Protein AF-A0A0J9E6F6-F1 (afdb_monomer_lite)

Organism: NCBI:txid1675527

Structure (mmCIF, N/CA/C/O backbone):
data_AF-A0A0J9E6F6-F1
#
_entry.id   AF-A0A0J9E6F6-F1
#
loop_
_atom_site.group_PDB
_atom_site.id
_atom_site.type_symbol
_atom_site.label_atom_id
_atom_site.label_alt_id
_atom_site.label_comp_id
_atom_site.label_asym_id
_atom_site.label_entity_id
_atom_site.label_seq_id
_atom_site.pdbx_PDB_ins_code
_atom_site.Cartn_x
_atom_site.Cartn_y
_atom_site.Cartn_z
_atom_site.occupancy
_atom_site.B_iso_or_equiv
_atom_site.auth_seq_id
_atom_site.auth_comp_id
_atom_site.auth_asym_id
_atom_site.auth_atom_id
_atom_site.pdbx_PDB_model_num
ATOM 1 N N . MET A 1 1 ? 33.917 -30.278 -16.627 1.00 62.47 1 MET A N 1
ATOM 2 C CA . MET A 1 1 ? 34.211 -28.869 -16.269 1.00 62.47 1 MET A CA 1
ATOM 3 C C . MET A 1 1 ? 33.186 -27.890 -16.851 1.00 62.47 1 MET A C 1
ATOM 5 O O . MET A 1 1 ? 32.575 -27.173 -16.076 1.00 62.47 1 MET A O 1
ATOM 9 N N . ILE A 1 2 ? 32.888 -27.923 -18.159 1.00 74.94 2 ILE A N 1
ATOM 10 C CA . ILE A 1 2 ? 31.920 -27.010 -18.820 1.00 74.94 2 ILE A CA 1
ATOM 11 C C . ILE A 1 2 ? 30.505 -27.047 -18.200 1.00 74.94 2 ILE A C 1
ATOM 13 O O . ILE A 1 2 ? 29.888 -26.005 -18.009 1.00 74.94 2 ILE A O 1
ATOM 17 N N . ARG A 1 3 ? 30.005 -28.230 -17.810 1.00 77.56 3 ARG A N 1
ATOM 18 C CA . ARG A 1 3 ? 28.676 -28.368 -17.176 1.00 77.56 3 ARG A CA 1
ATOM 19 C C . ARG A 1 3 ? 28.574 -27.697 -15.802 1.00 77.56 3 ARG A C 1
ATOM 21 O O . ARG A 1 3 ? 27.559 -27.080 -15.508 1.00 77.56 3 ARG A O 1
ATOM 28 N N . ALA A 1 4 ? 29.631 -27.779 -14.993 1.00 78.94 4 ALA A N 1
ATOM 29 C CA . ALA A 1 4 ? 29.682 -27.109 -13.694 1.00 78.94 4 ALA A CA 1
ATOM 30 C C . ALA A 1 4 ? 29.735 -25.581 -13.860 1.00 78.94 4 ALA A C 1
ATOM 32 O O . ALA A 1 4 ? 29.072 -24.861 -13.121 1.00 78.94 4 ALA A O 1
ATOM 33 N N . LEU A 1 5 ? 30.448 -25.101 -14.887 1.00 83.31 5 LEU A N 1
ATOM 34 C CA . LEU A 1 5 ? 30.502 -23.679 -15.229 1.00 83.31 5 LEU A CA 1
ATOM 35 C C . LEU A 1 5 ? 29.124 -23.135 -15.642 1.00 83.31 5 LEU A C 1
ATOM 37 O O . LEU A 1 5 ? 28.719 -22.071 -15.184 1.00 83.31 5 LEU A O 1
ATOM 41 N N . GLY A 1 6 ? 28.380 -23.888 -16.461 1.00 87.75 6 GLY A N 1
ATOM 42 C CA . GLY A 1 6 ? 27.023 -23.513 -16.872 1.00 87.75 6 GLY A CA 1
ATOM 43 C C . GLY A 1 6 ? 26.033 -23.466 -15.704 1.00 87.75 6 GLY A C 1
ATOM 44 O O . GLY A 1 6 ? 25.215 -22.555 -15.623 1.00 87.75 6 GLY A O 1
ATOM 45 N N . MET A 1 7 ? 26.144 -24.406 -14.761 1.00 88.19 7 MET A N 1
ATOM 46 C CA . MET A 1 7 ? 25.285 -24.441 -13.574 1.00 88.19 7 MET A CA 1
ATOM 47 C C . MET A 1 7 ? 25.586 -23.278 -12.616 1.00 88.19 7 MET A C 1
ATOM 49 O O . MET A 1 7 ? 24.663 -22.645 -12.111 1.00 88.19 7 MET A O 1
ATOM 53 N N . ALA A 1 8 ? 26.867 -22.939 -12.430 1.00 88.06 8 ALA A N 1
ATOM 54 C CA . ALA A 1 8 ? 27.278 -21.777 -11.644 1.00 88.06 8 ALA A CA 1
ATOM 55 C C . ALA A 1 8 ? 26.796 -20.453 -12.266 1.00 88.06 8 ALA A C 1
ATOM 57 O O . ALA A 1 8 ? 26.278 -19.594 -11.555 1.00 88.06 8 ALA A O 1
ATOM 58 N N . ALA A 1 9 ? 26.895 -20.306 -13.591 1.00 89.31 9 ALA A N 1
ATOM 59 C CA . ALA A 1 9 ? 26.404 -19.122 -14.298 1.00 89.31 9 ALA A CA 1
ATOM 60 C C . ALA A 1 9 ? 24.877 -18.952 -14.174 1.00 89.31 9 ALA A C 1
ATOM 62 O O . ALA A 1 9 ? 24.400 -17.841 -13.947 1.00 89.31 9 ALA A O 1
ATOM 63 N N . ALA A 1 10 ? 24.111 -20.045 -14.259 1.00 89.25 10 ALA A N 1
ATOM 64 C CA . ALA A 1 10 ? 22.658 -20.009 -14.086 1.00 89.25 10 ALA A CA 1
ATOM 65 C C . ALA A 1 10 ? 22.243 -19.588 -12.664 1.00 89.25 10 ALA A C 1
ATOM 67 O O . ALA A 1 10 ? 21.322 -18.788 -12.503 1.00 89.25 10 ALA A O 1
ATOM 68 N N . LEU A 1 11 ? 22.944 -20.076 -11.633 1.00 88.62 11 LEU A N 1
ATOM 69 C CA . LEU A 1 11 ? 22.687 -19.691 -10.240 1.00 88.62 11 LEU A CA 1
ATOM 70 C C . LEU A 1 11 ? 22.981 -18.205 -9.987 1.00 88.62 11 LEU A C 1
ATOM 72 O O . LEU A 1 11 ? 22.195 -17.533 -9.322 1.00 88.62 11 LEU A O 1
ATOM 76 N N . LEU A 1 12 ? 24.069 -17.678 -10.557 1.00 89.44 12 LEU A N 1
ATOM 77 C CA . LEU A 1 12 ? 24.410 -16.254 -10.469 1.00 89.44 12 LEU A CA 1
ATOM 78 C C . LEU A 1 12 ? 23.365 -15.368 -11.165 1.00 89.44 12 LEU A C 1
ATOM 80 O O . LEU A 1 12 ? 22.986 -14.332 -10.623 1.00 89.44 12 LEU A O 1
ATOM 84 N N . ALA A 1 13 ? 22.855 -15.790 -12.326 1.00 89.19 13 ALA A N 1
ATOM 85 C CA . ALA A 1 13 ? 21.800 -15.067 -13.035 1.00 89.19 13 ALA A CA 1
ATOM 86 C C . ALA A 1 13 ? 20.479 -15.036 -12.242 1.00 89.19 13 ALA A C 1
ATOM 88 O O . ALA A 1 13 ? 19.860 -13.979 -12.128 1.00 89.19 13 ALA A O 1
ATOM 89 N N . LEU A 1 14 ? 20.072 -16.158 -11.630 1.00 88.56 14 LEU A N 1
ATOM 90 C CA . LEU A 1 14 ? 18.892 -16.190 -10.754 1.00 88.56 14 LEU A CA 1
ATOM 91 C C . LEU A 1 14 ? 19.062 -15.290 -9.524 1.00 88.56 14 LEU A C 1
ATOM 93 O O . LEU A 1 14 ? 18.126 -14.584 -9.152 1.00 88.56 14 LEU A O 1
ATOM 97 N N . ALA A 1 15 ? 20.245 -15.300 -8.901 1.00 87.25 15 ALA A N 1
ATOM 98 C CA . ALA A 1 15 ? 20.532 -14.452 -7.748 1.00 87.25 15 ALA A CA 1
ATOM 99 C C . ALA A 1 15 ? 20.451 -12.959 -8.107 1.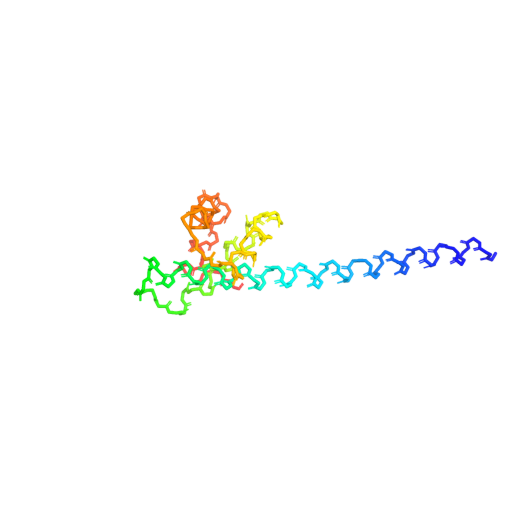00 87.25 15 ALA A C 1
ATOM 101 O O . ALA A 1 15 ? 19.872 -12.178 -7.352 1.00 87.25 15 ALA A O 1
ATOM 102 N N . ALA A 1 16 ? 20.953 -12.575 -9.284 1.00 84.06 16 ALA A N 1
ATOM 103 C CA . ALA A 1 16 ? 20.844 -11.209 -9.787 1.00 84.06 16 ALA A CA 1
ATOM 104 C C . ALA A 1 16 ? 19.385 -10.802 -10.054 1.00 84.06 16 ALA A C 1
ATOM 106 O O . ALA A 1 16 ? 18.969 -9.721 -9.645 1.00 84.06 16 ALA A O 1
ATOM 107 N N . CYS A 1 17 ? 18.578 -11.671 -10.675 1.00 88.19 17 CYS A N 1
ATOM 108 C CA . CYS A 1 17 ? 17.150 -11.403 -10.872 1.00 88.19 17 CYS A CA 1
ATOM 109 C C . CYS A 1 17 ? 16.398 -11.239 -9.547 1.00 88.19 17 CYS A C 1
ATOM 111 O O . CYS A 1 17 ? 15.556 -10.352 -9.440 1.00 88.19 17 CYS A O 1
ATOM 113 N N . ALA A 1 18 ? 16.702 -12.057 -8.535 1.00 84.31 18 ALA A N 1
ATOM 114 C CA . ALA A 1 18 ? 16.075 -11.932 -7.222 1.00 84.31 18 ALA A CA 1
ATOM 115 C C . ALA A 1 18 ? 16.388 -10.578 -6.568 1.00 84.31 18 ALA A C 1
ATOM 117 O O . ALA A 1 18 ? 15.504 -9.970 -5.970 1.00 84.31 18 ALA A O 1
ATOM 118 N N . GLU A 1 19 ? 17.619 -10.085 -6.709 1.00 82.75 19 GLU A N 1
ATOM 119 C CA . GLU A 1 19 ? 18.014 -8.791 -6.152 1.00 82.75 19 GLU A CA 1
ATOM 120 C C . GLU A 1 19 ? 17.357 -7.616 -6.883 1.00 82.75 19 GLU A C 1
ATOM 122 O O . GLU A 1 19 ? 16.800 -6.720 -6.249 1.00 82.75 19 GLU A O 1
ATOM 127 N N . VAL A 1 20 ? 17.335 -7.658 -8.218 1.00 82.88 20 VAL A N 1
ATOM 128 C CA . VAL A 1 20 ? 16.623 -6.660 -9.029 1.00 82.88 20 VAL A CA 1
ATOM 129 C C . VAL A 1 20 ? 15.138 -6.644 -8.677 1.00 82.88 20 VAL A C 1
ATOM 131 O O . VAL A 1 20 ? 14.563 -5.571 -8.494 1.00 82.88 20 VAL A O 1
ATOM 134 N N . GLN A 1 21 ? 14.516 -7.811 -8.510 1.00 78.56 21 GLN A N 1
ATOM 135 C CA . GLN A 1 21 ? 13.106 -7.894 -8.148 1.00 78.56 21 GLN A CA 1
ATOM 136 C C . GLN A 1 21 ? 12.832 -7.254 -6.783 1.00 78.56 21 GLN A C 1
ATOM 138 O O . GLN A 1 21 ? 11.929 -6.430 -6.677 1.00 78.56 21 GLN A O 1
ATOM 143 N N . ARG A 1 22 ? 13.660 -7.534 -5.768 1.00 80.31 22 ARG A N 1
ATOM 144 C CA . ARG A 1 22 ? 13.545 -6.897 -4.443 1.00 80.31 22 ARG A CA 1
ATOM 145 C C . ARG A 1 22 ? 13.662 -5.378 -4.522 1.00 80.31 22 ARG A C 1
ATOM 147 O O . ARG A 1 22 ? 12.874 -4.670 -3.902 1.00 80.31 22 ARG A O 1
ATOM 154 N N . ALA A 1 23 ? 14.633 -4.871 -5.282 1.00 78.44 23 ALA A N 1
ATOM 155 C CA . ALA A 1 23 ? 14.806 -3.433 -5.464 1.00 78.44 23 ALA A CA 1
ATOM 156 C C . ALA A 1 23 ? 13.569 -2.798 -6.120 1.00 78.44 23 ALA A C 1
ATOM 158 O O . ALA A 1 23 ? 13.094 -1.756 -5.671 1.00 78.44 23 ALA A O 1
ATOM 159 N N . THR A 1 24 ? 13.012 -3.459 -7.135 1.00 82.06 24 THR A N 1
ATOM 160 C CA . THR A 1 24 ? 11.815 -2.994 -7.847 1.00 82.06 24 THR A CA 1
ATOM 161 C C . THR A 1 24 ? 10.584 -3.001 -6.936 1.00 82.06 24 THR A C 1
ATOM 163 O O . THR A 1 24 ? 9.844 -2.018 -6.891 1.00 82.06 24 THR A O 1
ATOM 166 N N . ASP A 1 25 ? 10.406 -4.062 -6.146 1.00 85.69 25 ASP A N 1
ATOM 167 C CA . ASP A 1 25 ? 9.315 -4.183 -5.177 1.00 85.69 25 ASP A CA 1
ATOM 168 C C . ASP A 1 25 ? 9.389 -3.080 -4.110 1.00 85.69 25 ASP A C 1
ATOM 170 O O . ASP A 1 25 ? 8.370 -2.484 -3.758 1.00 85.69 25 ASP A O 1
ATOM 174 N N . ASN A 1 26 ? 10.593 -2.750 -3.633 1.00 89.06 26 ASN A N 1
ATOM 175 C CA . ASN A 1 26 ? 10.797 -1.672 -2.665 1.00 89.06 26 ASN A CA 1
ATOM 176 C C . ASN A 1 26 ? 10.416 -0.300 -3.233 1.00 89.06 26 ASN A C 1
ATOM 178 O O . ASN A 1 26 ? 9.775 0.490 -2.540 1.00 89.06 26 ASN A O 1
ATOM 182 N N . VAL A 1 27 ? 10.773 -0.020 -4.489 1.00 90.38 27 VAL A N 1
ATOM 183 C CA . VAL A 1 27 ? 10.394 1.231 -5.164 1.00 90.38 27 VAL A CA 1
ATOM 184 C C . VAL A 1 27 ? 8.880 1.314 -5.338 1.00 90.38 27 VAL A C 1
ATOM 186 O O . VAL A 1 27 ? 8.279 2.338 -5.015 1.00 90.38 27 VAL A O 1
ATOM 189 N N . ALA A 1 28 ? 8.241 0.229 -5.781 1.00 92.19 28 ALA A N 1
ATOM 190 C CA . ALA A 1 28 ? 6.789 0.189 -5.925 1.00 92.19 28 ALA A CA 1
ATOM 191 C C . ALA A 1 28 ? 6.085 0.399 -4.573 1.00 92.19 28 ALA A C 1
ATOM 193 O O . ALA A 1 28 ? 5.132 1.168 -4.479 1.00 92.19 28 ALA A O 1
ATOM 194 N N . ARG A 1 29 ? 6.593 -0.209 -3.495 1.00 94.31 29 ARG A N 1
ATOM 195 C CA . ARG A 1 29 ? 6.075 0.002 -2.135 1.00 94.31 29 ARG A CA 1
ATOM 196 C C . ARG A 1 29 ? 6.231 1.447 -1.663 1.00 94.31 29 ARG A C 1
ATOM 198 O O . ARG A 1 29 ? 5.306 1.970 -1.053 1.00 94.31 29 ARG A O 1
ATOM 205 N N . GLN A 1 30 ? 7.350 2.108 -1.961 1.00 94.56 30 GLN A N 1
ATOM 206 C CA . GLN A 1 30 ? 7.538 3.530 -1.638 1.00 94.56 30 GLN A CA 1
ATOM 207 C C . GLN A 1 30 ? 6.552 4.427 -2.393 1.00 94.56 30 GLN A C 1
ATOM 209 O O . GLN A 1 30 ? 5.943 5.304 -1.784 1.00 94.56 30 GLN A O 1
ATOM 214 N N . GLY A 1 31 ? 6.343 4.176 -3.688 1.00 94.38 31 GLY A N 1
ATOM 215 C CA . GLY A 1 31 ? 5.330 4.890 -4.466 1.00 94.38 31 GLY A CA 1
ATOM 216 C C . GLY A 1 31 ? 3.924 4.677 -3.903 1.00 94.38 31 GLY A C 1
ATOM 217 O O . GLY A 1 31 ? 3.189 5.634 -3.694 1.00 94.38 31 GLY A O 1
ATOM 218 N N . ALA A 1 32 ? 3.561 3.431 -3.584 1.00 96.25 32 ALA A N 1
ATOM 219 C CA . ALA A 1 32 ? 2.261 3.120 -2.990 1.00 96.25 32 ALA A CA 1
ATOM 220 C C . ALA A 1 32 ? 2.043 3.846 -1.651 1.00 96.25 32 ALA A C 1
ATOM 222 O O . ALA A 1 32 ? 0.945 4.327 -1.391 1.00 96.25 32 ALA A O 1
ATOM 223 N N . ARG A 1 33 ? 3.099 3.970 -0.838 1.00 95.44 33 ARG A N 1
ATOM 224 C CA . ARG A 1 33 ? 3.118 4.749 0.410 1.00 95.44 33 ARG A CA 1
ATOM 225 C C . ARG A 1 33 ? 2.701 6.192 0.182 1.00 95.44 33 ARG A C 1
ATOM 227 O O . ARG A 1 33 ? 1.760 6.650 0.814 1.00 95.44 33 ARG A O 1
ATOM 234 N N . ALA A 1 34 ? 3.354 6.860 -0.767 1.00 93.88 34 ALA A N 1
ATOM 235 C CA . ALA A 1 34 ? 3.071 8.254 -1.081 1.00 93.88 34 ALA A CA 1
ATOM 236 C C . ALA A 1 34 ? 1.604 8.460 -1.497 1.00 93.88 34 ALA A C 1
ATOM 238 O O . ALA A 1 34 ? 0.959 9.382 -1.007 1.00 93.88 34 ALA A O 1
ATOM 239 N N . ALA A 1 35 ? 1.053 7.564 -2.323 1.00 95.31 35 ALA A N 1
ATOM 240 C CA . ALA A 1 35 ? -0.354 7.632 -2.718 1.00 95.31 35 ALA A CA 1
ATOM 241 C C . ALA A 1 35 ? -1.319 7.405 -1.540 1.00 95.31 35 ALA A C 1
ATOM 243 O O . ALA A 1 35 ? -2.317 8.110 -1.418 1.00 95.31 35 ALA A O 1
ATOM 244 N N . ILE A 1 36 ? -1.045 6.435 -0.661 1.00 94.19 36 ILE A N 1
ATOM 245 C CA . ILE A 1 36 ? -1.891 6.179 0.518 1.00 94.19 36 ILE A CA 1
ATOM 246 C C . ILE A 1 36 ? -1.845 7.370 1.482 1.00 94.19 36 ILE A C 1
ATOM 248 O O . ILE A 1 36 ? -2.889 7.793 1.980 1.00 94.19 36 ILE A O 1
ATOM 252 N N . ASP A 1 37 ? -0.662 7.933 1.718 1.00 90.81 37 ASP A N 1
ATOM 253 C CA . ASP A 1 37 ? -0.494 9.099 2.584 1.00 90.81 37 ASP A CA 1
ATOM 254 C C . ASP A 1 37 ? -1.247 10.313 2.013 1.00 90.81 37 ASP A C 1
ATOM 256 O O . ASP A 1 37 ? -1.918 11.030 2.758 1.00 90.81 37 ASP A O 1
ATOM 260 N N . GLU A 1 38 ? -1.234 10.504 0.690 1.00 90.38 38 GLU A N 1
ATOM 261 C CA . GLU A 1 38 ? -2.027 11.543 0.025 1.00 90.38 38 GLU A CA 1
ATOM 262 C C . GLU A 1 38 ? -3.536 11.308 0.193 1.00 90.38 38 GLU A C 1
ATOM 264 O O . GLU A 1 38 ? -4.254 12.220 0.609 1.00 90.38 38 GLU A O 1
ATOM 269 N N . VAL A 1 39 ? -4.019 10.073 -0.010 1.00 91.44 39 VAL A N 1
ATOM 270 C CA . VAL A 1 39 ? -5.419 9.696 0.268 1.00 91.44 39 VAL A CA 1
ATOM 271 C C . VAL A 1 39 ? -5.808 10.054 1.705 1.00 91.44 39 VAL A C 1
ATOM 273 O O . VAL A 1 39 ? -6.889 10.607 1.932 1.00 91.44 39 VAL A O 1
ATOM 276 N N . LEU A 1 40 ? -4.941 9.768 2.678 1.00 88.44 40 LEU A N 1
ATOM 277 C CA . LEU A 1 40 ? -5.192 10.066 4.086 1.00 88.44 40 LEU A CA 1
ATOM 278 C C . LEU A 1 40 ? -5.248 11.568 4.357 1.00 88.44 40 LEU A C 1
ATOM 280 O O . LEU A 1 40 ? -6.163 12.013 5.042 1.00 88.44 40 LEU A O 1
ATOM 284 N N . VAL A 1 41 ? -4.339 12.363 3.795 1.00 85.94 41 VAL A N 1
ATOM 285 C CA . VAL A 1 41 ? -4.354 13.824 3.970 1.00 85.94 41 VAL A CA 1
ATOM 286 C C . VAL A 1 41 ? -5.591 14.448 3.318 1.00 85.94 41 VAL A C 1
ATOM 288 O O . VAL A 1 41 ? -6.204 15.344 3.898 1.00 85.94 41 VAL A O 1
ATOM 291 N N . THR A 1 42 ? -6.009 13.961 2.145 1.00 86.19 42 THR A N 1
ATOM 292 C CA . THR A 1 42 ? -7.194 14.479 1.446 1.00 86.19 42 THR A CA 1
ATOM 293 C C . THR A 1 42 ? -8.502 14.086 2.135 1.00 86.19 42 THR A C 1
ATOM 295 O O . THR A 1 42 ? -9.430 14.892 2.197 1.00 86.19 42 THR A O 1
ATOM 298 N N . ARG A 1 43 ? -8.616 12.851 2.642 1.00 85.50 43 ARG A N 1
ATOM 299 C CA . ARG A 1 43 ? -9.871 12.328 3.219 1.00 85.50 43 ARG A CA 1
ATOM 300 C C . ARG A 1 43 ? -9.973 12.493 4.729 1.00 85.50 43 ARG A C 1
ATOM 302 O O . ARG A 1 43 ? -11.081 12.594 5.250 1.00 85.50 43 ARG A O 1
ATOM 309 N N . PHE A 1 44 ? -8.842 12.549 5.423 1.00 82.19 44 PHE A N 1
ATOM 310 C CA . PHE A 1 44 ? -8.753 12.624 6.878 1.00 82.19 44 PHE A CA 1
ATOM 311 C C . PHE A 1 44 ? -7.736 13.688 7.327 1.00 82.19 44 PHE A C 1
ATOM 313 O O . PHE A 1 44 ? -6.772 13.371 8.027 1.00 82.19 44 PHE A O 1
ATOM 320 N N . PRO A 1 45 ? -7.970 14.978 7.013 1.00 76.56 45 PRO A N 1
ATOM 321 C CA . PRO A 1 45 ? -7.019 16.063 7.288 1.00 76.56 45 PRO A CA 1
ATOM 322 C C . PRO A 1 45 ? -6.735 16.313 8.783 1.00 76.56 45 PRO A C 1
ATOM 324 O O . PRO A 1 45 ? -5.858 17.105 9.113 1.00 76.56 45 PRO A O 1
ATOM 327 N N . GLY A 1 46 ? -7.477 15.672 9.695 1.00 73.94 46 GLY A N 1
ATOM 328 C CA . GLY A 1 46 ? -7.300 15.776 11.148 1.00 73.94 46 GLY A CA 1
ATOM 329 C C . GLY A 1 46 ? -6.641 14.562 11.811 1.00 73.94 46 GLY A C 1
ATOM 330 O O . GLY A 1 46 ? -6.624 14.494 13.037 1.00 73.94 46 GLY A O 1
ATOM 331 N N . VAL A 1 47 ? -6.162 13.577 11.045 1.00 74.81 47 VAL A N 1
ATOM 332 C CA . VAL A 1 47 ? -5.453 12.419 11.608 1.00 74.81 47 VAL A CA 1
ATOM 333 C C . VAL A 1 47 ? -4.052 12.830 12.061 1.00 74.81 47 VAL A C 1
ATOM 335 O O . VAL A 1 47 ? -3.295 13.432 11.303 1.00 74.81 47 VAL A O 1
ATOM 338 N N . ASP A 1 48 ? -3.695 12.465 13.296 1.00 70.81 48 ASP A N 1
ATOM 339 C CA . ASP A 1 48 ? -2.337 12.628 13.816 1.00 70.81 48 ASP A CA 1
ATOM 340 C C . ASP A 1 48 ? -1.328 11.938 12.888 1.00 70.81 48 ASP A C 1
ATOM 342 O O . ASP A 1 48 ? -1.429 10.732 12.646 1.00 70.81 48 ASP A O 1
ATOM 346 N N . GLY A 1 49 ? -0.307 12.672 12.433 1.00 67.19 49 GLY A N 1
ATOM 347 C CA . GLY A 1 49 ? 0.729 12.146 11.529 1.00 67.19 49 GLY A CA 1
ATOM 348 C C . GLY A 1 49 ? 1.418 10.877 12.047 1.00 67.19 49 GLY A C 1
ATOM 349 O O . GLY A 1 49 ? 1.786 10.002 11.271 1.00 67.19 49 GLY A O 1
ATOM 350 N N . ASN A 1 50 ? 1.489 10.703 13.370 1.00 72.12 50 ASN A N 1
ATOM 351 C CA . ASN A 1 50 ? 2.046 9.505 14.010 1.00 72.12 50 ASN A CA 1
ATOM 352 C C . ASN A 1 50 ? 1.218 8.226 13.774 1.00 72.12 50 ASN A C 1
ATOM 354 O O . ASN A 1 50 ? 1.707 7.130 14.033 1.00 72.12 50 ASN A O 1
ATOM 358 N N . ARG A 1 51 ? -0.032 8.344 13.310 1.00 74.94 51 ARG A N 1
ATOM 359 C CA . ARG A 1 51 ? -0.915 7.212 12.981 1.00 74.94 51 ARG A CA 1
ATOM 360 C C . ARG A 1 51 ? -0.976 6.911 11.484 1.00 74.94 51 ARG A C 1
ATOM 362 O O . ARG A 1 51 ? -1.519 5.874 11.112 1.00 74.94 51 ARG A O 1
ATOM 369 N N . VAL A 1 52 ? -0.409 7.785 10.650 1.00 83.62 52 VAL A N 1
ATOM 370 C CA . VAL A 1 52 ? -0.374 7.628 9.190 1.00 83.62 52 VAL A CA 1
ATOM 371 C C . VAL A 1 52 ? 0.532 6.464 8.816 1.00 83.62 52 VAL A C 1
ATOM 373 O O . VAL A 1 52 ? 0.058 5.503 8.221 1.00 83.62 52 VAL A O 1
ATOM 376 N N . THR A 1 53 ? 1.794 6.481 9.261 1.00 86.31 53 THR A N 1
ATOM 377 C CA . THR A 1 53 ? 2.759 5.427 8.914 1.00 86.31 53 THR A CA 1
ATOM 378 C C . THR A 1 53 ? 2.240 4.035 9.274 1.00 86.31 53 THR A C 1
ATOM 380 O O . THR A 1 53 ? 2.117 3.213 8.373 1.00 86.31 53 THR A O 1
ATOM 383 N N . PRO A 1 54 ? 1.812 3.755 10.519 1.00 88.81 54 PRO A N 1
ATOM 384 C CA . PRO A 1 54 ? 1.383 2.406 10.879 1.00 88.81 54 PRO A CA 1
ATOM 385 C C . PRO A 1 54 ? 0.116 1.932 10.140 1.00 88.81 54 PRO A C 1
ATOM 387 O O . PRO A 1 54 ? -0.066 0.734 9.925 1.00 88.81 54 PRO A O 1
ATOM 390 N N . TYR A 1 55 ? -0.763 2.855 9.734 1.00 90.88 55 TYR A N 1
ATOM 391 C CA . TYR A 1 55 ? -1.895 2.537 8.862 1.00 90.88 55 TYR A CA 1
ATOM 392 C C . TYR A 1 55 ? -1.409 2.144 7.463 1.00 90.88 55 TYR A C 1
ATOM 394 O O . TYR A 1 55 ? -1.792 1.094 6.941 1.00 90.88 55 TYR A O 1
ATOM 402 N N . THR A 1 56 ? -0.548 2.975 6.875 1.00 93.31 56 THR A N 1
ATOM 403 C CA . THR A 1 56 ? -0.006 2.780 5.531 1.00 93.31 56 THR A CA 1
ATOM 404 C C . THR A 1 56 ? 0.763 1.456 5.427 1.00 93.31 56 THR A C 1
ATOM 406 O O . THR A 1 56 ? 0.607 0.740 4.436 1.00 93.31 56 THR A O 1
ATOM 409 N N . ASP A 1 57 ? 1.507 1.071 6.469 1.00 93.88 57 ASP A N 1
ATOM 410 C CA . ASP A 1 57 ? 2.212 -0.217 6.572 1.00 93.88 57 ASP A CA 1
ATOM 411 C C . ASP A 1 57 ? 1.244 -1.397 6.448 1.00 93.88 57 ASP A C 1
ATOM 413 O O . ASP A 1 57 ? 1.402 -2.247 5.570 1.00 93.88 57 ASP A O 1
ATOM 417 N N . CYS A 1 58 ? 0.183 -1.407 7.263 1.00 95.19 58 CYS A N 1
ATOM 418 C CA . CYS A 1 58 ? -0.818 -2.471 7.246 1.00 95.19 58 CYS A CA 1
ATOM 419 C C . CYS A 1 58 ? -1.480 -2.632 5.873 1.00 95.19 58 CYS A C 1
ATOM 421 O O . CYS A 1 58 ? -1.715 -3.759 5.430 1.00 95.19 58 CYS A O 1
ATOM 423 N N . VAL A 1 59 ? -1.794 -1.524 5.197 1.00 95.81 59 VAL A N 1
ATOM 424 C CA . VAL A 1 59 ? -2.394 -1.555 3.856 1.00 95.81 59 VAL A CA 1
ATOM 425 C C . VAL A 1 59 ? -1.409 -2.122 2.836 1.00 95.81 59 VAL A C 1
ATOM 427 O O . VAL A 1 59 ? -1.776 -3.003 2.061 1.00 95.81 59 VAL A O 1
ATOM 430 N N . ILE A 1 60 ? -0.156 -1.669 2.848 1.00 95.75 60 ILE A N 1
ATOM 431 C CA . ILE A 1 60 ? 0.875 -2.123 1.905 1.00 95.75 60 ILE A CA 1
ATOM 432 C C . ILE A 1 60 ? 1.201 -3.606 2.085 1.00 95.75 60 ILE A C 1
ATOM 434 O O . ILE A 1 60 ? 1.346 -4.329 1.098 1.00 95.75 60 ILE A O 1
ATOM 438 N N . ASP A 1 61 ? 1.286 -4.083 3.324 1.00 95.56 61 ASP A N 1
ATOM 439 C CA . ASP A 1 61 ? 1.667 -5.468 3.604 1.00 95.56 61 ASP A CA 1
ATOM 440 C C . ASP A 1 61 ? 0.572 -6.482 3.272 1.00 95.56 61 ASP A C 1
ATOM 442 O O . ASP A 1 61 ? 0.870 -7.650 3.021 1.00 95.56 61 ASP A O 1
ATOM 446 N N . ASN A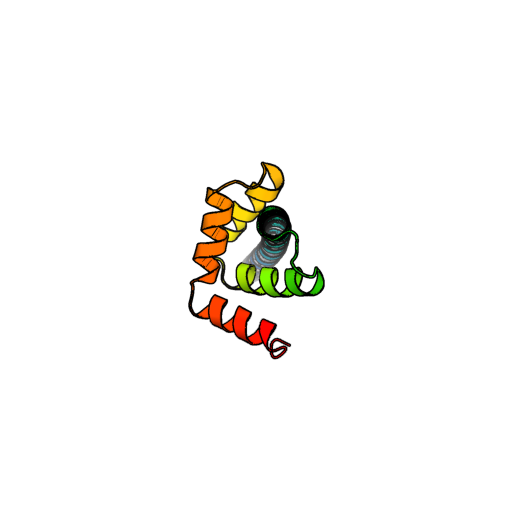 1 62 ? -0.680 -6.030 3.185 1.00 96.69 62 ASN A N 1
ATOM 447 C CA . ASN A 1 62 ? -1.829 -6.859 2.817 1.00 96.69 62 ASN A CA 1
ATOM 448 C C . ASN A 1 62 ? -2.358 -6.579 1.397 1.00 96.69 62 ASN A C 1
ATOM 450 O O . ASN A 1 62 ? -3.383 -7.135 0.979 1.00 96.69 62 ASN A O 1
ATOM 454 N N . ALA A 1 63 ? -1.667 -5.732 0.632 1.00 96.62 63 ALA A N 1
ATOM 455 C CA . ALA A 1 63 ? -1.946 -5.492 -0.775 1.00 96.62 63 ALA A CA 1
ATOM 456 C C . ALA A 1 63 ? -1.249 -6.533 -1.664 1.00 96.62 63 ALA A C 1
ATOM 458 O O . ALA A 1 63 ? -0.137 -6.991 -1.402 1.00 96.62 63 ALA A O 1
ATOM 459 N N . SER A 1 64 ? -1.886 -6.893 -2.775 1.00 96.25 64 SER A N 1
ATOM 460 C CA . SER A 1 64 ? -1.245 -7.712 -3.805 1.00 96.25 64 SER A CA 1
ATOM 461 C C . SER A 1 64 ? -0.245 -6.887 -4.621 1.00 96.25 64 SER A C 1
ATOM 463 O O . SER A 1 64 ? -0.386 -5.672 -4.751 1.00 96.25 64 SER A O 1
ATOM 465 N N . GLY A 1 65 ? 0.723 -7.539 -5.276 1.00 93.44 65 GLY A N 1
ATOM 466 C CA . GLY A 1 65 ? 1.711 -6.836 -6.111 1.00 93.44 65 GLY A CA 1
ATOM 467 C C . GLY A 1 65 ? 1.091 -5.971 -7.221 1.00 93.44 65 GLY A C 1
ATOM 468 O O . GLY A 1 65 ? 1.603 -4.901 -7.535 1.00 93.44 65 GLY A O 1
ATOM 469 N N . ARG A 1 66 ? -0.064 -6.378 -7.771 1.00 94.81 66 ARG A N 1
ATOM 470 C CA . ARG A 1 66 ? -0.801 -5.566 -8.758 1.00 94.81 66 ARG A CA 1
ATOM 471 C C . ARG A 1 66 ? -1.424 -4.317 -8.143 1.00 94.81 66 ARG A C 1
ATOM 473 O O . ARG A 1 66 ? -1.506 -3.299 -8.816 1.00 94.81 66 ARG A O 1
ATOM 480 N N . GLU A 1 67 ? -1.900 -4.405 -6.908 1.00 97.06 67 GLU A N 1
ATOM 481 C CA . GLU A 1 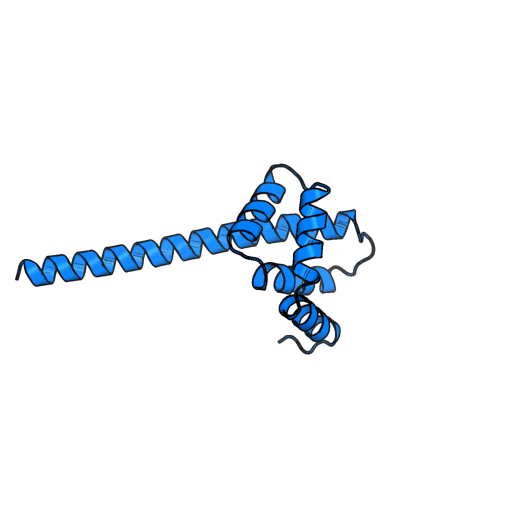67 ? -2.495 -3.272 -6.194 1.00 97.06 67 GLU A CA 1
ATOM 482 C C . GLU A 1 67 ? -1.408 -2.287 -5.776 1.00 97.06 67 GLU A C 1
ATOM 484 O O . GLU A 1 67 ? -1.564 -1.096 -6.011 1.00 97.06 67 GLU A O 1
ATOM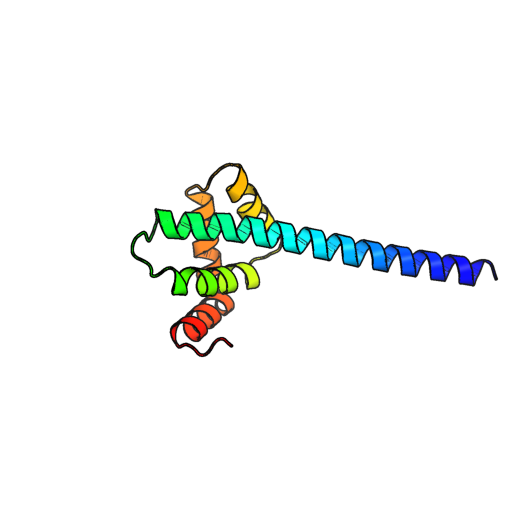 489 N N . ILE A 1 68 ? -0.263 -2.787 -5.297 1.00 97.00 68 ILE A N 1
ATOM 490 C CA . ILE A 1 68 ? 0.930 -1.971 -5.040 1.00 97.00 68 ILE A CA 1
ATOM 491 C C . ILE A 1 68 ? 1.360 -1.216 -6.298 1.00 97.00 68 ILE A C 1
ATOM 493 O O . ILE A 1 68 ? 1.577 -0.013 -6.231 1.00 97.00 68 ILE A O 1
ATOM 497 N N . ALA A 1 69 ? 1.428 -1.879 -7.456 1.00 94.81 69 ALA A N 1
ATOM 498 C CA . ALA A 1 69 ? 1.787 -1.209 -8.705 1.00 94.81 69 ALA A CA 1
ATOM 499 C C . ALA A 1 69 ? 0.788 -0.103 -9.097 1.00 94.81 69 ALA A C 1
ATOM 501 O O . ALA A 1 69 ? 1.207 0.967 -9.534 1.00 94.81 69 ALA A O 1
ATOM 502 N N . ARG A 1 70 ? -0.522 -0.328 -8.908 1.00 96.38 70 ARG A N 1
ATOM 503 C CA . ARG A 1 70 ? -1.554 0.694 -9.169 1.00 96.38 70 ARG A CA 1
ATOM 504 C C . ARG A 1 70 ? -1.432 1.885 -8.222 1.00 96.38 70 ARG A C 1
ATOM 506 O O . ARG A 1 70 ? -1.456 3.019 -8.682 1.00 96.38 70 ARG A O 1
ATOM 513 N N . LEU A 1 71 ? -1.258 1.632 -6.926 1.00 96.81 71 LEU A N 1
ATOM 514 C CA . LEU A 1 71 ? -1.059 2.684 -5.927 1.00 96.81 71 LEU A CA 1
ATOM 515 C C . LEU A 1 71 ? 0.234 3.467 -6.203 1.00 96.81 71 LEU A C 1
ATOM 517 O O . LEU A 1 71 ? 0.240 4.690 -6.150 1.00 96.81 71 LEU A O 1
ATOM 521 N N . ALA A 1 72 ? 1.316 2.784 -6.581 1.00 96.00 72 ALA A N 1
ATOM 522 C CA . ALA A 1 72 ? 2.570 3.429 -6.960 1.00 96.00 72 ALA A CA 1
ATOM 523 C C . ALA A 1 72 ? 2.428 4.326 -8.192 1.00 96.00 72 ALA A C 1
ATOM 525 O O . ALA A 1 72 ? 3.021 5.400 -8.246 1.00 96.00 72 ALA A O 1
ATOM 526 N N . GLN A 1 73 ? 1.629 3.903 -9.174 1.00 95.56 73 GLN A N 1
ATOM 527 C CA . GLN A 1 73 ? 1.308 4.727 -10.332 1.00 95.56 73 GLN A CA 1
ATOM 528 C C . GLN A 1 73 ? 0.502 5.970 -9.930 1.00 95.56 73 GLN A C 1
ATOM 530 O O . GLN A 1 73 ? 0.803 7.055 -10.426 1.00 95.56 73 GLN A O 1
ATOM 535 N N . ALA A 1 74 ? -0.471 5.833 -9.022 1.00 95.88 74 ALA A N 1
ATOM 536 C CA . ALA A 1 74 ? -1.285 6.946 -8.528 1.00 95.88 74 ALA A CA 1
ATOM 537 C C . ALA A 1 74 ? -0.436 8.052 -7.874 1.00 95.88 74 ALA A C 1
ATOM 539 O O . ALA A 1 74 ? -0.727 9.226 -8.057 1.00 95.88 74 ALA A O 1
ATOM 540 N N . ALA A 1 75 ? 0.687 7.714 -7.230 1.00 94.00 75 ALA A N 1
ATOM 541 C CA . ALA A 1 75 ? 1.616 8.720 -6.701 1.00 94.00 75 ALA A CA 1
ATOM 542 C C . ALA A 1 75 ? 2.268 9.610 -7.781 1.00 94.00 75 ALA A C 1
ATOM 544 O O . ALA A 1 75 ? 2.800 10.670 -7.466 1.00 94.00 75 ALA A O 1
ATOM 545 N N . LEU A 1 76 ? 2.264 9.184 -9.049 1.00 93.75 76 LEU A N 1
ATOM 546 C CA . LEU A 1 76 ? 2.831 9.948 -10.166 1.00 93.75 76 LEU A CA 1
ATOM 547 C C . LEU A 1 76 ? 1.774 10.740 -10.936 1.00 93.75 76 LEU A C 1
ATOM 549 O O . LEU A 1 76 ? 2.054 11.840 -11.405 1.00 93.75 76 LEU A O 1
ATOM 553 N N . ILE A 1 77 ? 0.588 10.157 -11.119 1.00 94.69 77 ILE A N 1
ATOM 554 C CA . ILE A 1 77 ? -0.486 10.744 -11.938 1.00 94.69 77 ILE A CA 1
ATOM 555 C C . ILE A 1 77 ? -1.556 11.467 -11.108 1.00 94.69 77 ILE A C 1
ATOM 557 O O . ILE A 1 77 ? -2.400 12.150 -11.685 1.00 94.69 77 ILE A O 1
ATOM 561 N N . GLY A 1 78 ? -1.496 11.340 -9.782 1.00 93.19 78 GLY A N 1
ATOM 562 C CA . GLY A 1 78 ? -2.474 11.851 -8.828 1.00 93.19 78 GLY A CA 1
ATOM 563 C C . GLY A 1 78 ? -3.407 10.759 -8.301 1.00 93.19 78 GLY A C 1
ATOM 564 O O . GLY A 1 78 ? -3.691 9.770 -8.983 1.00 93.19 78 GLY A O 1
ATOM 565 N N . VAL A 1 79 ? -3.888 10.958 -7.073 1.00 93.94 79 VAL A N 1
ATOM 566 C CA . VAL A 1 79 ? -4.880 10.091 -6.427 1.00 93.94 79 VAL A CA 1
ATOM 567 C C . VAL A 1 79 ? -6.308 10.504 -6.796 1.00 93.94 79 VAL A C 1
ATOM 569 O O . VAL A 1 79 ? -6.658 11.683 -6.807 1.00 93.94 79 VAL A O 1
ATOM 572 N N . ASP A 1 80 ? -7.152 9.516 -7.081 1.00 94.38 80 ASP A N 1
ATOM 573 C CA . ASP A 1 80 ? -8.557 9.678 -7.467 1.00 94.38 80 ASP A CA 1
ATOM 574 C C . ASP A 1 80 ? -9.498 8.793 -6.623 1.00 94.38 80 ASP A C 1
ATOM 576 O O . ASP A 1 80 ? -9.079 8.131 -5.670 1.00 94.38 80 ASP A O 1
ATOM 580 N N . GLU A 1 81 ? -10.798 8.789 -6.939 1.00 94.94 81 GLU A N 1
ATOM 581 C CA . GLU A 1 81 ? -11.788 7.975 -6.212 1.00 94.94 81 GLU A CA 1
ATOM 582 C C . GLU A 1 81 ? -11.536 6.465 -6.339 1.00 94.94 81 GLU A C 1
ATOM 584 O O . GLU A 1 81 ? -11.804 5.714 -5.396 1.00 94.94 81 GLU A O 1
ATOM 589 N N . ASP A 1 82 ? -10.977 6.008 -7.462 1.00 95.19 82 ASP A N 1
ATOM 590 C CA . ASP A 1 82 ? -10.612 4.603 -7.653 1.00 95.19 82 ASP A CA 1
ATOM 591 C C . ASP A 1 82 ? -9.452 4.220 -6.729 1.00 95.19 82 ASP A C 1
ATOM 593 O O . ASP A 1 82 ? -9.466 3.158 -6.102 1.00 95.19 82 ASP A O 1
ATOM 597 N N . THR A 1 83 ? -8.478 5.118 -6.575 1.00 95.56 83 THR A N 1
ATOM 598 C CA . THR A 1 83 ? -7.359 4.965 -5.639 1.00 95.56 83 THR A CA 1
ATOM 599 C C . THR A 1 83 ? -7.858 4.886 -4.198 1.00 95.56 83 THR A C 1
ATOM 601 O O . THR A 1 83 ? -7.476 3.982 -3.453 1.00 95.56 83 THR A O 1
ATOM 604 N N . VAL A 1 84 ? -8.765 5.786 -3.812 1.00 95.44 84 VAL A N 1
ATOM 605 C CA . VAL A 1 84 ? -9.392 5.793 -2.482 1.00 95.44 84 VAL A CA 1
ATOM 606 C C . VAL A 1 84 ? -10.156 4.489 -2.237 1.00 95.44 84 VAL A C 1
ATOM 608 O O . VAL A 1 84 ? -9.976 3.845 -1.201 1.00 95.44 84 VAL A O 1
ATOM 611 N N . THR A 1 85 ? -10.974 4.067 -3.201 1.00 96.44 85 THR A N 1
ATOM 612 C CA . THR A 1 85 ? -11.758 2.827 -3.119 1.00 96.44 85 THR A CA 1
ATOM 613 C C . THR A 1 85 ? -10.853 1.613 -2.959 1.00 96.44 85 THR A C 1
ATOM 615 O O . THR A 1 85 ? -11.105 0.774 -2.094 1.00 96.44 85 THR A O 1
ATOM 618 N N . LEU A 1 86 ? -9.758 1.550 -3.721 1.00 97.38 86 LEU A N 1
ATOM 619 C CA . LEU A 1 86 ? -8.777 0.475 -3.627 1.00 97.38 86 LEU A CA 1
ATOM 620 C C . LEU A 1 86 ? -8.156 0.382 -2.225 1.00 97.38 86 LEU A C 1
ATOM 622 O O . LEU A 1 86 ? -8.094 -0.710 -1.659 1.00 97.38 86 LEU A O 1
ATOM 626 N N . VAL A 1 87 ? -7.737 1.509 -1.641 1.00 96.06 87 VAL A N 1
ATOM 627 C CA . VAL A 1 87 ? -7.206 1.545 -0.265 1.00 96.06 87 VAL A CA 1
ATOM 628 C C . VAL A 1 87 ? -8.248 1.023 0.727 1.00 96.06 87 VAL A C 1
ATOM 630 O O . VAL A 1 87 ? -7.946 0.146 1.543 1.00 96.06 87 VAL A O 1
ATOM 633 N N . PHE A 1 88 ? -9.498 1.480 0.621 1.00 94.94 88 PHE A N 1
ATOM 634 C CA . PHE A 1 88 ? -10.572 0.998 1.489 1.00 94.94 88 PHE A CA 1
ATOM 635 C C . PHE A 1 88 ? -10.865 -0.492 1.302 1.00 94.94 88 PHE A C 1
ATOM 637 O O . PHE A 1 88 ? -11.075 -1.200 2.288 1.00 94.94 88 PHE A O 1
ATOM 644 N N . ASP A 1 89 ? -10.847 -1.010 0.081 1.00 97.44 89 ASP A N 1
ATOM 645 C CA . ASP A 1 89 ? -11.081 -2.432 -0.168 1.00 97.44 89 ASP A CA 1
ATOM 646 C C . ASP A 1 89 ? -9.979 -3.318 0.416 1.00 97.44 89 ASP A C 1
ATOM 648 O O . ASP A 1 89 ? -10.270 -4.398 0.938 1.00 97.44 89 ASP A O 1
ATOM 652 N N . ILE A 1 90 ? -8.730 -2.847 0.428 1.00 97.44 90 ILE A N 1
ATOM 653 C CA . ILE A 1 90 ? -7.635 -3.537 1.120 1.00 97.44 90 ILE A CA 1
ATOM 654 C C . ILE A 1 90 ? -7.883 -3.548 2.634 1.00 97.44 90 ILE A C 1
ATOM 656 O O . ILE A 1 90 ? -7.691 -4.581 3.275 1.00 97.44 90 ILE A O 1
ATOM 660 N N . THR A 1 91 ? -8.366 -2.446 3.216 1.00 95.31 91 THR A N 1
ATOM 661 C CA . THR A 1 91 ? -8.622 -2.349 4.671 1.00 95.31 91 THR A CA 1
ATOM 662 C C . THR A 1 91 ? -9.746 -3.256 5.165 1.00 95.31 91 THR A C 1
ATOM 664 O O . THR A 1 91 ? -9.709 -3.711 6.306 1.00 95.31 91 THR A O 1
ATOM 667 N N . LYS A 1 92 ? -10.716 -3.578 4.300 1.00 96.44 92 LYS A N 1
ATOM 668 C CA . LYS A 1 92 ? -11.818 -4.507 4.603 1.00 96.44 92 LYS A CA 1
ATOM 669 C C . LYS A 1 92 ? -11.371 -5.969 4.688 1.00 96.44 92 LYS A C 1
ATOM 671 O O . LYS A 1 92 ? -12.156 -6.816 5.117 1.00 96.44 92 LYS A O 1
ATOM 676 N N . ARG A 1 93 ? -10.144 -6.296 4.268 1.00 97.56 93 ARG A N 1
ATOM 677 C CA . ARG A 1 93 ? -9.619 -7.664 4.360 1.00 97.56 93 ARG A CA 1
ATOM 678 C C . ARG A 1 93 ? -9.400 -8.046 5.825 1.00 97.56 93 ARG A C 1
ATOM 680 O O . ARG A 1 93 ? -8.951 -7.202 6.603 1.00 97.56 93 ARG A O 1
ATOM 687 N N . PRO A 1 94 ? -9.669 -9.303 6.216 1.00 97.38 94 PRO A N 1
ATOM 688 C CA . PRO A 1 94 ? -9.510 -9.743 7.600 1.00 97.38 94 PRO A CA 1
ATOM 689 C C . PRO A 1 94 ? -8.106 -9.498 8.165 1.00 97.38 94 PRO A C 1
ATOM 691 O O . PRO A 1 94 ? -7.966 -9.091 9.317 1.00 97.38 94 PRO A O 1
ATOM 694 N N . GLU A 1 95 ? -7.069 -9.735 7.368 1.00 96.31 95 GLU A N 1
ATOM 695 C CA . GLU A 1 95 ? -5.668 -9.586 7.759 1.00 96.31 95 GLU A CA 1
ATOM 696 C C . GLU A 1 95 ? -5.302 -8.111 7.958 1.00 96.31 95 GLU A C 1
ATOM 698 O O . GLU A 1 95 ? -4.749 -7.750 8.999 1.00 96.31 95 GLU A O 1
ATOM 703 N N . THR A 1 96 ? -5.713 -7.239 7.031 1.00 96.56 96 THR A N 1
ATOM 704 C CA . THR A 1 96 ? -5.508 -5.791 7.153 1.00 96.56 96 THR A CA 1
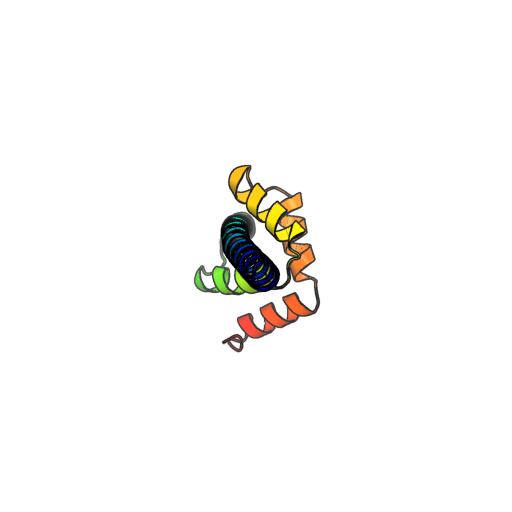ATOM 705 C C . THR A 1 96 ? -6.247 -5.228 8.360 1.00 96.56 96 THR A C 1
ATOM 707 O O . THR A 1 96 ? -5.660 -4.493 9.149 1.00 96.56 96 THR A O 1
ATOM 710 N N . ALA A 1 97 ? -7.514 -5.602 8.557 1.00 95.75 97 ALA A N 1
ATOM 711 C CA . ALA A 1 97 ? -8.302 -5.152 9.700 1.00 95.75 97 ALA A CA 1
ATOM 712 C C . ALA A 1 97 ? -7.658 -5.569 11.033 1.00 95.75 97 ALA A C 1
ATOM 714 O O . ALA A 1 97 ? -7.598 -4.771 11.967 1.00 95.75 97 ALA A O 1
ATOM 715 N N . ARG A 1 98 ? -7.117 -6.793 11.120 1.00 95.44 98 ARG A N 1
ATOM 716 C CA . ARG A 1 98 ? -6.363 -7.255 12.298 1.00 95.44 98 ARG A CA 1
ATOM 717 C C . ARG A 1 98 ? -5.102 -6.431 12.531 1.00 95.44 98 ARG A C 1
ATOM 719 O O . ARG A 1 98 ? -4.879 -6.021 13.667 1.00 95.44 98 ARG A O 1
ATOM 726 N N . CYS A 1 99 ? -4.322 -6.165 11.485 1.00 95.50 99 CYS A N 1
ATOM 727 C CA . CYS A 1 99 ? -3.129 -5.323 11.576 1.00 95.50 99 CYS A CA 1
ATOM 728 C C . CYS A 1 99 ? -3.484 -3.920 12.086 1.00 95.50 99 CYS A C 1
ATOM 730 O O . CYS A 1 99 ? -2.914 -3.449 13.066 1.00 95.50 99 CYS A O 1
ATOM 732 N N . LEU A 1 100 ? -4.507 -3.290 11.502 1.00 93.19 100 LEU A N 1
ATOM 733 C CA . LEU A 1 100 ? -4.975 -1.963 11.906 1.00 93.19 100 LEU A CA 1
ATOM 734 C C . LEU A 1 100 ? -5.430 -1.925 13.370 1.00 93.19 100 LEU A C 1
ATOM 736 O O . LEU A 1 100 ? -5.119 -0.975 14.088 1.00 93.19 100 LEU A O 1
ATOM 740 N N . LEU A 1 101 ? -6.131 -2.964 13.833 1.00 93.19 101 LEU A N 1
ATOM 741 C CA . LEU A 1 101 ? -6.529 -3.093 15.236 1.00 93.19 101 LEU A CA 1
ATOM 742 C C . LEU A 1 101 ? -5.315 -3.243 16.160 1.00 93.19 101 LEU A C 1
ATOM 744 O O . LEU A 1 101 ? -5.245 -2.562 17.178 1.00 93.19 101 LEU A O 1
ATOM 748 N N . GLN A 1 102 ? -4.350 -4.098 15.815 1.00 92.50 102 GLN A N 1
ATOM 749 C CA . GLN A 1 102 ? -3.126 -4.284 16.602 1.00 92.50 102 GLN A CA 1
ATOM 750 C C . GLN A 1 102 ? -2.326 -2.985 16.701 1.00 92.50 102 GLN A C 1
ATOM 752 O O . GLN A 1 102 ? -1.936 -2.582 17.795 1.00 92.50 102 GLN A O 1
ATOM 757 N N . THR A 1 103 ? -2.158 -2.292 15.581 1.00 88.25 103 THR A N 1
ATOM 758 C CA . THR A 1 103 ? -1.527 -0.977 15.496 1.00 88.25 103 THR A CA 1
ATOM 759 C C . THR A 1 103 ? -2.255 0.070 16.339 1.00 88.25 103 THR A C 1
ATOM 761 O O . THR A 1 103 ? -1.625 0.782 17.118 1.00 88.25 103 THR A O 1
ATOM 764 N N . GLY A 1 104 ? -3.587 0.142 16.251 1.00 85.19 104 GLY A N 1
ATOM 765 C CA . GLY A 1 104 ? -4.394 1.078 17.039 1.00 85.19 104 GLY A CA 1
ATOM 766 C C . GLY A 1 104 ? -4.333 0.827 18.549 1.00 85.19 104 GLY A C 1
ATOM 767 O O . GLY A 1 104 ? -4.506 1.758 19.333 1.00 85.19 104 GLY A O 1
ATOM 768 N N . LEU A 1 105 ? -4.054 -0.415 18.953 1.00 86.12 105 LEU A N 1
ATOM 769 C CA . LEU A 1 105 ? -3.858 -0.826 20.345 1.00 86.12 105 LEU A CA 1
ATOM 770 C C . LEU A 1 105 ? -2.392 -0.727 20.809 1.00 86.12 105 LEU A C 1
ATOM 772 O O . LEU A 1 105 ? -2.115 -1.011 21.972 1.00 86.12 105 LEU A O 1
ATOM 776 N N . GLY A 1 106 ? -1.458 -0.347 19.929 1.00 82.44 106 GLY A N 1
ATOM 777 C CA . GLY A 1 106 ? -0.022 -0.301 20.234 1.00 82.44 106 GLY A CA 1
ATOM 778 C C . GLY A 1 106 ? 0.628 -1.681 20.399 1.00 82.44 106 GLY A C 1
ATOM 779 O O . GLY A 1 106 ? 1.640 -1.804 21.081 1.00 82.44 106 GLY A O 1
ATOM 780 N N . LEU A 1 107 ? 0.026 -2.722 19.820 1.00 75.50 107 LEU A N 1
ATOM 781 C CA . LEU A 1 107 ? 0.487 -4.114 19.880 1.00 75.50 107 LEU A CA 1
ATOM 782 C C . LEU A 1 107 ? 1.295 -4.534 18.645 1.00 75.50 107 LEU A C 1
ATOM 784 O O . LEU A 1 107 ? 1.920 -5.591 18.667 1.00 75.50 107 LEU A O 1
ATOM 788 N N . ALA A 1 108 ? 1.249 -3.745 17.568 1.00 65.81 108 ALA A N 1
ATOM 789 C CA .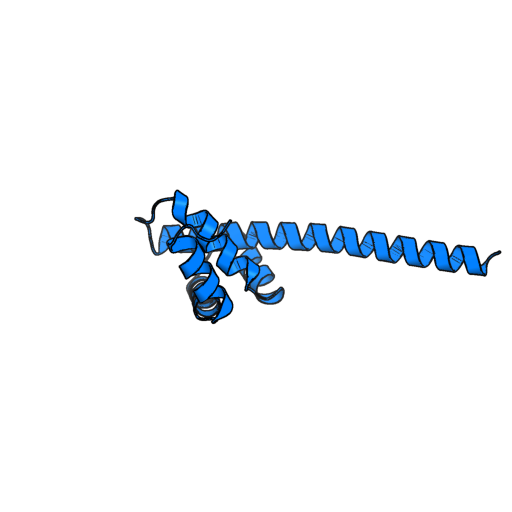 ALA A 1 108 ? 2.117 -3.936 16.413 1.00 65.81 108 ALA A CA 1
ATOM 790 C C . ALA A 1 108 ? 3.529 -3.449 16.776 1.00 65.81 108 ALA A C 1
ATOM 792 O O . ALA A 1 108 ? 3.716 -2.270 17.078 1.00 65.81 108 ALA A O 1
ATOM 793 N N . THR A 1 109 ? 4.480 -4.383 16.824 1.00 52.91 109 THR A N 1
ATOM 794 C CA . THR A 1 109 ? 5.906 -4.156 17.120 1.00 52.91 109 THR A CA 1
ATOM 795 C C . THR A 1 109 ? 6.725 -4.016 15.855 1.00 52.91 109 THR A C 1
ATOM 797 O O . THR A 1 109 ? 6.522 -4.881 14.971 1.00 52.91 109 THR A O 1
#

Secondary structure (DSSP, 8-state):
-HHHHHHHHHHHHHHHHHHHHHHHHHHHHHHHHHHHHHHHHHH-TTS-GGGHHHHHHHHHHTS-HHHHHHHHHHHHH---HHHHHHHHHHHTSHHHHHHHHHHHTT---

Radius of gyration: 18.32 Å; chains: 1; bounding box: 46×45×39 Å

pLDDT: mean 89.03, std 8.6, range [52.91, 97.56]

Foldseek 3Di:
DVVVVVVVVVVVVVVVVVVVVVVVLVLLLVLLLLLQLVLCCVVPVPDDPVLSVQLSVLLSVQDDSVLSNVSSVCSVVPHDPVNNVSSVVSCPDPSSVVSSVCVVVVNND

Sequence (109 aa):
MIRALGMAAALLALAACAEVQRATDNVARQGARAAIDEVLVTRFPGVDGNRVTPYTDCVIDNASGREIARLAQAALIGVDEDTVTLVFDITKRPETARCLLQTGLGLAT